Protein AF-A0A7J8ZCV7-F1 (afdb_monomer_lite)

Radius of gyration: 10.75 Å; chains: 1; bounding box: 27×21×25 Å

Structure (mmCIF, N/CA/C/O backbone):
data_AF-A0A7J8ZCV7-F1
#
_entry.id   AF-A0A7J8ZCV7-F1
#
loop_
_atom_site.group_PDB
_atom_site.id
_atom_site.type_symbol
_atom_site.label_atom_id
_atom_site.label_alt_id
_atom_site.label_comp_id
_atom_site.label_asym_id
_atom_site.label_entity_id
_atom_site.label_seq_id
_atom_site.pdbx_PDB_ins_code
_atom_site.Cartn_x
_atom_site.Cartn_y
_atom_site.Cartn_z
_atom_site.occupancy
_atom_site.B_iso_or_equiv
_atom_site.auth_seq_id
_atom_site.auth_comp_id
_atom_site.auth_asym_id
_atom_site.auth_atom_id
_atom_site.pdbx_PDB_model_num
ATOM 1 N N . ASP A 1 1 ? -3.092 -15.533 -11.130 1.00 42.06 1 ASP A N 1
ATOM 2 C CA . ASP A 1 1 ? -1.770 -14.892 -11.089 1.00 42.06 1 ASP A CA 1
ATOM 3 C C . ASP A 1 1 ? -1.984 -13.417 -10.793 1.00 42.06 1 ASP A C 1
ATOM 5 O O . ASP A 1 1 ? -2.596 -12.728 -11.597 1.00 42.06 1 ASP A O 1
ATOM 9 N N . THR A 1 2 ? -1.695 -12.968 -9.574 1.00 58.06 2 THR A N 1
ATOM 10 C CA . THR A 1 2 ? -2.237 -11.695 -9.060 1.00 58.06 2 THR A CA 1
ATOM 11 C C . THR A 1 2 ? -1.365 -10.486 -9.411 1.00 58.06 2 THR A C 1
ATOM 13 O O . THR A 1 2 ? -1.622 -9.411 -8.892 1.00 58.06 2 THR A O 1
ATOM 16 N N . GLY A 1 3 ? -0.331 -10.623 -10.254 1.00 57.47 3 GLY A N 1
ATOM 17 C CA . GLY A 1 3 ? 0.448 -9.492 -10.792 1.00 57.47 3 GLY A CA 1
ATOM 18 C C . GLY A 1 3 ? 1.138 -8.585 -9.761 1.00 57.47 3 GLY A C 1
ATOM 19 O O . GLY A 1 3 ? 1.709 -7.565 -10.133 1.00 57.47 3 GLY A O 1
ATOM 20 N N . LEU A 1 4 ? 1.098 -8.941 -8.476 1.00 68.81 4 LEU A N 1
ATOM 21 C CA . LEU A 1 4 ? 1.635 -8.151 -7.378 1.00 68.81 4 LEU A CA 1
ATOM 22 C C . LEU A 1 4 ? 3.149 -8.294 -7.353 1.00 68.81 4 LEU A C 1
ATOM 24 O O . LEU A 1 4 ? 3.686 -9.253 -6.795 1.00 68.81 4 LEU A O 1
ATOM 28 N N . ARG A 1 5 ? 3.845 -7.338 -7.960 1.00 70.81 5 ARG A N 1
ATOM 29 C CA . ARG A 1 5 ? 5.302 -7.273 -7.886 1.00 70.81 5 ARG A CA 1
ATOM 30 C C . ARG A 1 5 ? 5.701 -6.376 -6.729 1.00 70.81 5 ARG A C 1
ATOM 32 O O . ARG A 1 5 ? 5.230 -5.250 -6.594 1.00 70.81 5 ARG A O 1
ATOM 39 N N . TRP A 1 6 ? 6.584 -6.880 -5.878 1.00 74.38 6 TRP A N 1
ATOM 40 C CA . TRP A 1 6 ? 7.195 -6.050 -4.853 1.00 74.38 6 TRP A CA 1
ATOM 41 C C . TRP A 1 6 ? 8.183 -5.086 -5.513 1.00 74.38 6 TRP A C 1
ATOM 43 O O . TRP A 1 6 ? 9.168 -5.512 -6.118 1.00 74.38 6 TRP A O 1
ATOM 53 N N . ASN A 1 7 ? 7.920 -3.78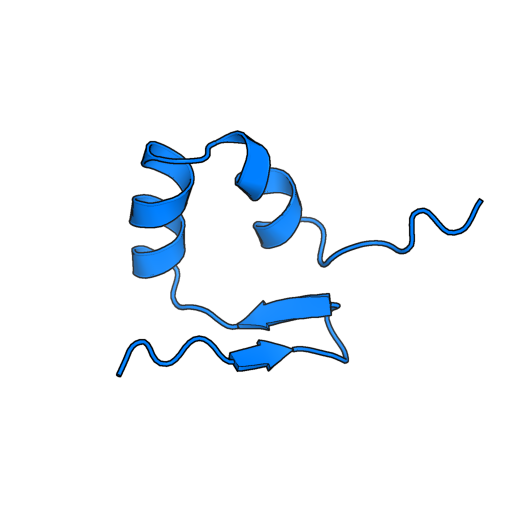5 -5.419 1.00 69.94 7 ASN A N 1
ATOM 54 C CA . ASN A 1 7 ? 8.816 -2.763 -5.933 1.00 69.94 7 ASN A CA 1
ATOM 55 C C . ASN A 1 7 ? 9.860 -2.452 -4.859 1.00 69.94 7 ASN A C 1
ATOM 57 O O . ASN A 1 7 ? 9.577 -1.712 -3.923 1.00 69.94 7 ASN A O 1
ATOM 61 N N . ILE A 1 8 ? 11.064 -3.020 -4.978 1.00 62.31 8 ILE A N 1
ATOM 62 C CA . ILE A 1 8 ? 12.154 -2.810 -4.006 1.00 62.31 8 ILE A CA 1
ATOM 63 C C . ILE A 1 8 ? 12.578 -1.333 -3.956 1.00 62.31 8 ILE A C 1
ATOM 65 O O . ILE A 1 8 ? 12.894 -0.828 -2.883 1.00 62.31 8 ILE A O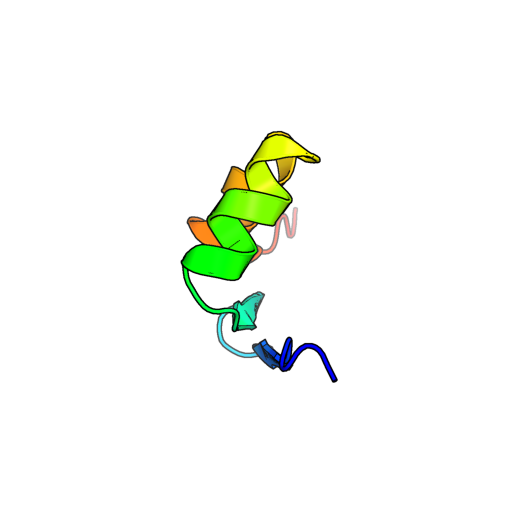 1
ATOM 69 N N . ILE A 1 9 ? 12.522 -0.631 -5.094 1.00 66.19 9 ILE A N 1
ATOM 70 C CA . ILE A 1 9 ? 12.940 0.774 -5.223 1.00 66.19 9 ILE A CA 1
ATOM 71 C C . ILE A 1 9 ? 11.946 1.698 -4.515 1.00 66.19 9 ILE A C 1
ATOM 73 O O . ILE A 1 9 ? 12.346 2.598 -3.785 1.00 66.19 9 ILE A O 1
ATOM 77 N N . LYS A 1 10 ? 10.643 1.458 -4.699 1.00 64.75 10 LYS A N 1
ATOM 78 C CA . LYS A 1 10 ? 9.582 2.227 -4.029 1.00 64.75 10 LYS A CA 1
ATOM 79 C C . LYS A 1 10 ? 9.222 1.677 -2.646 1.00 64.75 10 LYS A C 1
ATOM 81 O O . LYS A 1 10 ? 8.467 2.313 -1.925 1.00 64.75 10 LYS A O 1
ATOM 86 N N . ARG A 1 11 ? 9.738 0.495 -2.289 1.00 65.81 11 ARG A N 1
ATOM 87 C CA . ARG A 1 11 ? 9.316 -0.319 -1.137 1.00 65.81 11 ARG A CA 1
ATOM 88 C C . ARG A 1 11 ? 7.788 -0.453 -1.028 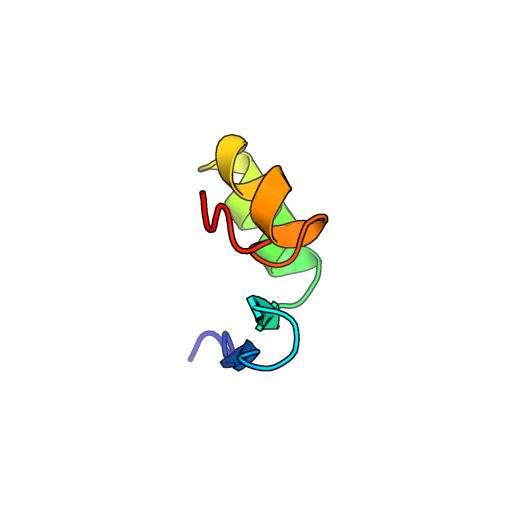1.00 65.81 11 ARG A C 1
ATOM 90 O O . ARG A 1 11 ? 7.217 -0.456 0.059 1.00 65.81 11 ARG A O 1
ATOM 97 N N . THR A 1 12 ? 7.117 -0.572 -2.168 1.00 68.62 12 THR A N 1
ATOM 98 C CA . THR A 1 12 ? 5.653 -0.652 -2.262 1.00 68.62 12 THR A CA 1
ATOM 99 C C . THR A 1 12 ? 5.249 -1.882 -3.057 1.00 68.62 12 THR A C 1
ATOM 101 O O . THR A 1 12 ? 5.972 -2.312 -3.955 1.00 68.62 12 THR A O 1
ATOM 104 N N . PHE A 1 13 ? 4.059 -2.418 -2.784 1.00 73.75 13 PHE A N 1
ATOM 105 C CA . PHE A 1 13 ? 3.408 -3.330 -3.719 1.00 73.75 13 PHE A CA 1
ATOM 106 C C . PHE A 1 13 ? 3.023 -2.570 -4.990 1.00 73.75 13 PHE A C 1
ATOM 108 O O . PHE A 1 13 ? 2.138 -1.711 -4.962 1.00 73.75 13 PHE A O 1
ATOM 115 N N . ASP A 1 14 ? 3.690 -2.897 -6.097 1.00 72.75 14 ASP A N 1
ATOM 116 C CA . ASP A 1 14 ? 3.293 -2.452 -7.427 1.00 72.75 14 ASP A CA 1
ATOM 117 C C . ASP A 1 14 ? 2.048 -3.251 -7.808 1.00 72.75 14 ASP A C 1
ATOM 119 O O . ASP A 1 14 ? 2.101 -4.425 -8.184 1.00 72.75 14 ASP A O 1
ATOM 123 N N . ALA A 1 15 ? 0.907 -2.631 -7.545 1.00 75.94 15 ALA A N 1
ATOM 124 C CA . ALA A 1 15 ? -0.409 -3.202 -7.722 1.00 75.94 15 ALA A CA 1
ATOM 125 C C . ALA A 1 15 ? -1.326 -2.137 -8.310 1.00 75.94 15 ALA A C 1
ATOM 127 O O . ALA A 1 15 ? -1.220 -0.953 -7.976 1.00 75.94 15 ALA A O 1
ATOM 128 N N . SER A 1 16 ? -2.258 -2.560 -9.158 1.00 78.94 16 SER A N 1
ATOM 129 C CA . SER A 1 16 ? -3.272 -1.668 -9.709 1.00 78.94 16 SER A CA 1
ATOM 130 C C . SER A 1 16 ? -4.151 -1.079 -8.605 1.00 78.94 16 SER A C 1
ATOM 132 O O . SER A 1 16 ? -4.365 -1.691 -7.555 1.00 78.94 16 SER A O 1
ATOM 134 N N . ASN A 1 17 ? -4.707 0.104 -8.869 1.00 78.62 17 ASN A N 1
ATOM 135 C CA . ASN A 1 17 ? -5.584 0.795 -7.928 1.00 78.62 17 ASN A CA 1
ATOM 136 C C . ASN A 1 17 ? -6.756 -0.088 -7.471 1.00 78.62 17 ASN A C 1
ATOM 138 O O . ASN A 1 17 ? -7.082 -0.102 -6.293 1.00 78.62 17 ASN A O 1
ATOM 142 N N . ASP A 1 18 ? -7.320 -0.878 -8.383 1.00 84.25 18 ASP A N 1
ATOM 143 C CA . ASP A 1 18 ? -8.431 -1.797 -8.117 1.00 84.25 18 ASP A CA 1
ATOM 144 C C . ASP A 1 18 ? -8.088 -2.857 -7.054 1.00 84.25 18 ASP A C 1
ATOM 146 O O . ASP A 1 18 ? -8.838 -3.094 -6.103 1.00 84.25 18 ASP A O 1
ATOM 150 N N . TRP A 1 19 ? -6.873 -3.414 -7.136 1.00 82.69 19 TRP A N 1
ATOM 151 C CA . TRP A 1 19 ? -6.371 -4.337 -6.123 1.00 82.69 19 TRP A CA 1
ATOM 152 C C . TRP A 1 19 ? -6.228 -3.650 -4.766 1.00 82.69 19 TRP A C 1
ATOM 154 O O . TRP A 1 19 ? -6.636 -4.205 -3.744 1.00 82.69 19 TRP A O 1
ATOM 164 N N . TRP A 1 20 ? -5.688 -2.427 -4.750 1.00 83.12 20 TRP A N 1
ATOM 165 C CA . TRP A 1 20 ? -5.591 -1.636 -3.528 1.00 83.12 20 TRP A CA 1
ATOM 166 C C . TRP A 1 20 ? -6.969 -1.358 -2.928 1.00 83.12 20 TRP A C 1
ATOM 168 O O . TRP A 1 20 ? -7.149 -1.589 -1.741 1.00 83.12 20 TRP A O 1
ATOM 178 N N . GLU A 1 21 ? -7.963 -0.947 -3.708 1.00 85.75 21 GLU A N 1
ATOM 179 C CA . GLU A 1 21 ? -9.326 -0.707 -3.216 1.00 85.75 21 GLU A CA 1
ATOM 180 C C . GLU A 1 21 ? -9.935 -1.970 -2.581 1.00 85.75 21 GLU A C 1
ATOM 182 O O . GLU A 1 21 ? -10.506 -1.909 -1.488 1.00 85.75 21 GLU A O 1
ATOM 187 N N . SER A 1 22 ? -9.744 -3.145 -3.193 1.00 87.00 22 SER A N 1
ATOM 188 C CA . SER A 1 22 ? -10.181 -4.411 -2.594 1.00 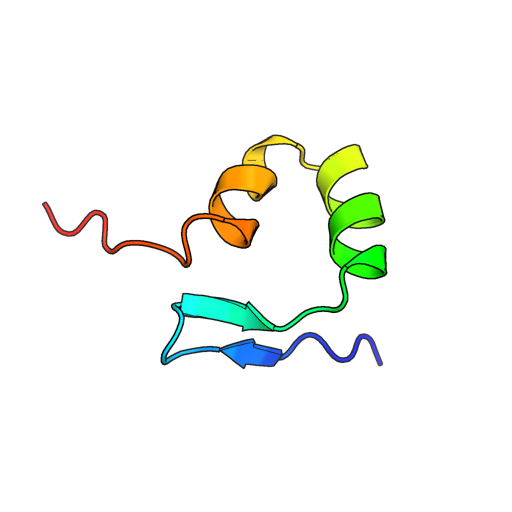87.00 22 SER A CA 1
ATOM 189 C C . SER A 1 22 ? -9.392 -4.759 -1.329 1.00 87.00 22 SER A C 1
ATOM 191 O O . SER A 1 22 ? -9.963 -5.274 -0.365 1.00 87.00 22 SER A O 1
ATOM 193 N N . ARG A 1 23 ? -8.080 -4.500 -1.305 1.00 83.25 23 ARG A N 1
ATOM 194 C CA . ARG A 1 23 ? -7.218 -4.855 -0.172 1.00 83.25 23 ARG A CA 1
ATOM 195 C C . ARG A 1 23 ? -7.413 -3.923 1.015 1.00 83.25 23 ARG A C 1
ATOM 197 O O . ARG A 1 23 ? -7.365 -4.391 2.147 1.00 83.25 23 ARG A O 1
ATOM 204 N N . LEU A 1 24 ? -7.676 -2.643 0.775 1.00 84.06 24 LEU A N 1
ATOM 205 C CA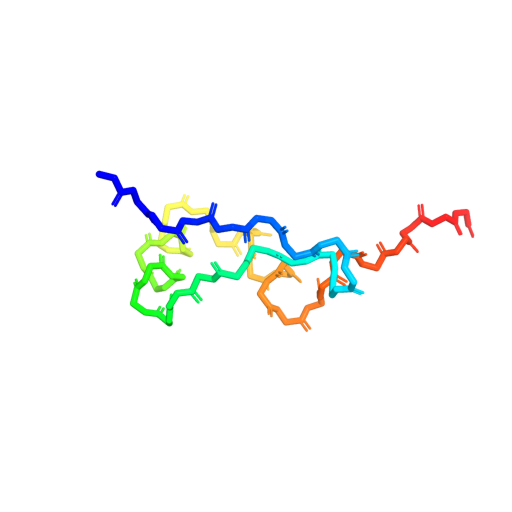 . LEU A 1 24 ? -7.921 -1.634 1.804 1.00 84.06 24 LEU A CA 1
ATOM 206 C C . LEU A 1 24 ? -9.269 -1.819 2.500 1.00 84.06 24 LEU A C 1
ATOM 208 O O . LEU A 1 24 ? -9.379 -1.486 3.674 1.00 84.06 24 LEU A O 1
ATOM 212 N N . LYS A 1 25 ? -10.260 -2.427 1.835 1.00 86.06 25 LYS A N 1
ATOM 213 C CA . LYS A 1 25 ? -11.500 -2.862 2.501 1.00 86.06 25 LYS A CA 1
ATOM 214 C C . LYS A 1 25 ? -11.244 -3.946 3.551 1.00 86.06 25 LYS A C 1
ATOM 216 O O . LYS A 1 25 ? -11.853 -3.926 4.612 1.00 86.06 25 LYS A O 1
ATOM 221 N N . VAL A 1 26 ? -10.336 -4.880 3.262 1.00 86.69 26 VAL A N 1
ATOM 222 C CA . VAL A 1 26 ? -10.001 -5.997 4.164 1.00 86.69 26 VAL A CA 1
ATOM 223 C C . VAL A 1 26 ? -8.966 -5.580 5.212 1.00 86.69 26 VAL A C 1
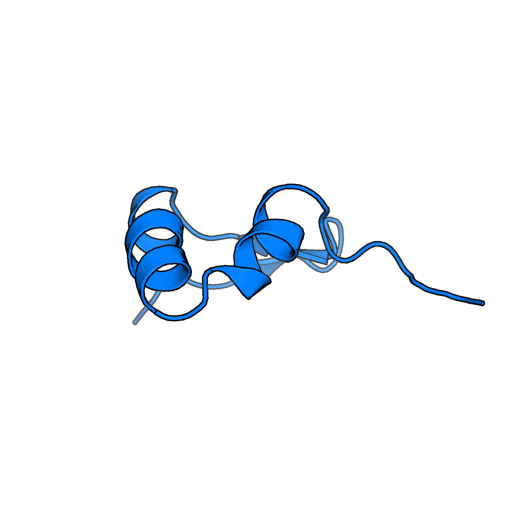ATOM 225 O O . VAL A 1 26 ? -9.031 -5.989 6.367 1.00 86.69 26 VAL A O 1
ATOM 228 N N . VAL A 1 27 ? -7.996 -4.756 4.815 1.00 82.50 27 VAL A N 1
ATOM 229 C CA . VAL A 1 27 ? -6.887 -4.290 5.650 1.00 82.50 27 VAL A CA 1
ATOM 230 C C . VAL A 1 27 ? -6.716 -2.781 5.445 1.00 82.50 27 VAL A C 1
ATOM 232 O O . VAL A 1 27 ? -5.792 -2.349 4.752 1.00 82.50 27 VAL A O 1
ATOM 235 N N . PRO A 1 28 ? -7.555 -1.940 6.073 1.00 82.62 28 PRO A N 1
ATOM 236 C CA . PRO A 1 28 ? -7.450 -0.483 5.941 1.00 82.62 28 PRO A CA 1
ATOM 237 C C . PRO A 1 28 ? -6.112 0.047 6.470 1.00 82.62 28 PRO A C 1
ATOM 239 O O . PRO A 1 28 ? -5.566 1.018 5.956 1.00 82.62 28 PRO A O 1
ATOM 242 N N . LYS A 1 29 ? -5.496 -0.667 7.423 1.00 77.50 29 LYS A N 1
ATOM 243 C CA . LYS A 1 29 ? -4.137 -0.395 7.919 1.00 77.50 29 LYS A CA 1
ATOM 244 C C . LYS A 1 29 ? -3.054 -0.488 6.840 1.00 77.50 29 LYS A C 1
ATOM 246 O O . LYS A 1 29 ? -1.958 0.015 7.061 1.00 77.50 29 LYS A O 1
ATOM 251 N N . ALA A 1 30 ? -3.333 -1.127 5.702 1.00 76.12 30 ALA A N 1
ATOM 252 C CA . ALA A 1 30 ? -2.411 -1.198 4.579 1.00 76.12 30 ALA A CA 1
ATOM 253 C C . ALA A 1 30 ? -2.417 0.073 3.712 1.00 76.12 30 ALA A C 1
ATOM 255 O O . ALA A 1 30 ? -1.580 0.188 2.823 1.00 76.12 30 ALA A O 1
ATOM 256 N N . GLN A 1 31 ? -3.295 1.051 3.987 1.00 79.50 31 GLN A N 1
ATOM 257 C CA . GLN A 1 31 ? -3.336 2.329 3.263 1.00 79.50 31 GLN A CA 1
ATOM 258 C C . GLN A 1 31 ? -2.000 3.059 3.338 1.00 79.50 31 GLN A C 1
ATOM 260 O O . GLN A 1 31 ? -1.535 3.579 2.328 1.00 79.50 31 GLN A O 1
ATOM 265 N N . LYS A 1 32 ? -1.328 2.968 4.491 1.00 75.00 32 LYS A N 1
ATOM 266 C CA . LYS A 1 32 ? 0.026 3.489 4.680 1.00 75.00 32 LYS A CA 1
ATOM 267 C C . LYS A 1 32 ? 1.021 2.929 3.668 1.00 75.00 32 LYS A C 1
ATOM 269 O O . LYS A 1 32 ? 1.881 3.668 3.243 1.00 75.00 32 LYS A O 1
ATOM 274 N N . PHE A 1 33 ? 0.869 1.679 3.228 1.00 72.50 33 PHE A N 1
ATOM 275 C CA . PHE A 1 33 ? 1.770 1.045 2.262 1.00 72.50 33 PHE A CA 1
ATOM 276 C C . PHE A 1 33 ? 1.498 1.459 0.813 1.00 72.50 33 PHE A C 1
ATOM 278 O O . PHE A 1 33 ? 2.385 1.323 -0.024 1.00 72.50 33 PHE A O 1
ATOM 285 N N . ARG A 1 34 ? 0.292 1.959 0.511 1.00 72.69 34 ARG A N 1
ATOM 286 C CA . ARG A 1 34 ? -0.066 2.509 -0.806 1.00 72.69 34 ARG A CA 1
ATOM 287 C C . ARG A 1 34 ? 0.529 3.901 -1.009 1.00 72.69 34 ARG A C 1
ATOM 289 O O . ARG A 1 34 ? 1.012 4.194 -2.095 1.00 72.69 34 ARG A O 1
ATOM 296 N N . THR A 1 35 ? 0.450 4.756 0.011 1.00 66.50 35 THR A N 1
ATOM 297 C CA . THR A 1 35 ? 0.851 6.173 -0.064 1.00 66.50 35 THR A CA 1
ATOM 298 C C . THR A 1 35 ? 2.260 6.429 0.449 1.00 66.50 35 THR A C 1
ATOM 300 O O . THR A 1 35 ? 3.006 7.178 -0.174 1.00 66.50 35 THR A O 1
ATOM 303 N N . SER A 1 36 ? 2.654 5.781 1.539 1.00 61.47 36 SER A N 1
ATOM 304 C CA . SER A 1 36 ? 4.033 5.745 2.011 1.00 61.47 36 SER A CA 1
ATOM 305 C C . SER A 1 36 ? 4.605 4.396 1.610 1.00 61.47 36 SER A C 1
ATOM 307 O O . SER A 1 36 ? 4.466 3.402 2.324 1.00 61.47 36 SER A O 1
ATOM 309 N N . GLY A 1 37 ? 5.232 4.330 0.432 1.00 57.84 37 GLY A N 1
ATOM 310 C CA . GLY A 1 37 ? 6.087 3.183 0.132 1.00 57.84 37 GLY A CA 1
ATOM 311 C C . GLY A 1 37 ? 6.998 2.951 1.314 1.00 57.84 37 GLY A C 1
ATOM 312 O O . GLY A 1 37 ? 7.511 3.957 1.795 1.00 57.84 37 GLY A O 1
ATOM 313 N N . ILE A 1 38 ? 7.029 1.707 1.838 1.00 57.78 38 ILE A N 1
ATOM 314 C CA . ILE A 1 38 ? 7.470 1.363 3.199 1.00 57.78 38 ILE A CA 1
ATOM 315 C C . ILE A 1 38 ? 8.697 2.199 3.488 1.00 57.78 38 ILE A C 1
ATOM 317 O O . ILE A 1 38 ? 9.809 1.877 3.063 1.00 57.78 38 ILE A O 1
ATOM 321 N N . GLY A 1 39 ? 8.454 3.337 4.137 1.00 51.19 39 GLY A N 1
ATOM 322 C CA . GLY A 1 39 ? 9.522 4.190 4.580 1.00 51.19 39 GLY A CA 1
ATOM 323 C C . GLY A 1 39 ? 10.300 3.288 5.510 1.00 51.19 39 GLY A C 1
ATOM 324 O O . GLY A 1 39 ? 9.671 2.530 6.262 1.00 51.19 39 GLY A O 1
ATOM 325 N N . PRO A 1 40 ? 11.632 3.262 5.417 1.00 49.41 40 PRO A N 1
ATOM 326 C CA . PRO A 1 40 ? 12.352 2.663 6.504 1.00 49.41 40 PRO A CA 1
ATOM 327 C C . PRO A 1 40 ? 11.922 3.462 7.736 1.00 49.41 40 PRO A C 1
ATOM 329 O O . PRO A 1 40 ? 12.302 4.614 7.896 1.00 49.41 40 PRO A O 1
ATOM 332 N N . GLU A 1 41 ? 11.120 2.857 8.602 1.00 49.72 41 GLU A N 1
ATOM 333 C CA . GLU A 1 41 ? 11.278 3.094 10.025 1.00 49.72 41 GLU A CA 1
ATOM 334 C C . GLU A 1 41 ? 12.615 2.410 10.366 1.00 49.72 41 GLU A C 1
ATOM 336 O O . GLU A 1 41 ? 12.655 1.317 10.919 1.00 49.72 41 GLU A O 1
ATOM 341 N N . PHE A 1 42 ? 13.719 2.951 9.830 1.00 53.22 42 PHE A N 1
ATOM 342 C CA . PHE A 1 42 ? 15.040 2.713 10.382 1.00 53.22 42 PHE A CA 1
ATOM 343 C C . PHE A 1 42 ? 15.216 3.827 11.394 1.00 53.22 42 PHE A C 1
ATOM 345 O O . PHE A 1 42 ? 15.538 4.943 10.999 1.00 53.22 42 PHE A O 1
ATOM 352 N N . GLU A 1 43 ? 14.941 3.438 12.637 1.00 41.19 43 GLU A N 1
ATOM 353 C CA . GLU A 1 43 ? 15.384 4.031 13.904 1.00 41.19 43 GLU A CA 1
ATOM 354 C C . GLU A 1 43 ? 14.969 5.478 14.217 1.00 41.19 43 GLU A C 1
ATOM 356 O O . GLU A 1 43 ? 15.376 6.426 13.511 1.00 41.19 43 GLU A O 1
#

pLDDT: mean 70.21, std 12.42, range [41.19, 87.0]

Secondary structure (DSSP, 8-state):
----EEETTTTEEE--HHHHHHHHHH-GGGHHHHHS-------

Foldseek 3Di:
DQPFDQDPPLLATPHDPVVVVVVCVVPVVCVCRVVRNCDPPPD

Sequence (43 aa):
DTGLRWNIIKRTFDASNDWWESRLKVVPKAQKFRTSGIGPEFE

Organism: NCBI:txid34288